Protein AF-A0A6B3HFK4-F1 (afdb_monomer_lite)

Secondary structure (DSSP, 8-state):
-EEEHHHH-S--SSSSPPHHHHHHHHHHHHHHHHTT---EEES---SSSHHHHHHHHHHHHTT-SB---S-HHHHHHHHHHHHHS----

pLDDT: mean 94.17, std 10.87, range [38.47, 98.75]

Structure (mmCIF, N/CA/C/O backbone):
data_AF-A0A6B3HFK4-F1
#
_entry.id   AF-A0A6B3HFK4-F1
#
loop_
_atom_site.group_PDB
_atom_site.id
_atom_site.type_symbol
_atom_site.label_atom_id
_atom_site.label_alt_id
_atom_site.label_comp_id
_atom_site.label_asym_id
_atom_site.label_entity_id
_atom_site.label_seq_id
_atom_site.pdbx_PDB_ins_code
_atom_site.Cartn_x
_atom_site.Cartn_y
_atom_site.Cartn_z
_atom_site.occupancy
_atom_site.B_iso_or_equiv
_atom_site.auth_seq_id
_atom_site.auth_comp_id
_atom_site.auth_asym_id
_atom_site.auth_atom_id
_at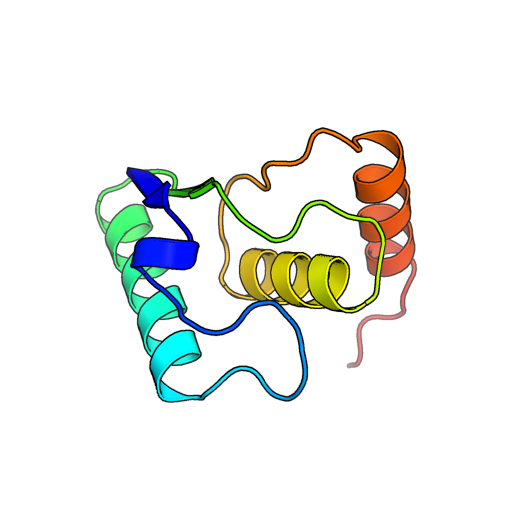om_site.pdbx_PDB_model_num
ATOM 1 N N . ILE A 1 1 ? -3.023 1.618 13.641 1.00 91.62 1 ILE A N 1
ATOM 2 C CA . ILE A 1 1 ? -2.063 0.518 13.407 1.00 91.62 1 ILE A CA 1
ATOM 3 C C . ILE A 1 1 ? -1.089 0.972 12.334 1.00 91.62 1 ILE A C 1
ATOM 5 O O . ILE A 1 1 ? -1.519 1.540 11.340 1.00 91.62 1 ILE A O 1
ATOM 9 N N . SER A 1 2 ? 0.206 0.779 12.555 1.00 94.88 2 SER A N 1
ATOM 10 C CA . SER A 1 2 ? 1.247 1.039 11.560 1.00 94.88 2 SER A CA 1
ATOM 11 C C . SER A 1 2 ? 2.083 -0.224 11.442 1.00 94.88 2 SER A C 1
ATOM 13 O O . SER A 1 2 ? 2.618 -0.671 12.454 1.00 94.88 2 SER A O 1
ATOM 15 N N . ALA A 1 3 ? 2.161 -0.812 10.253 1.00 96.31 3 ALA A N 1
ATOM 16 C CA . ALA A 1 3 ? 2.844 -2.084 10.026 1.00 96.31 3 ALA A CA 1
ATOM 17 C C . ALA A 1 3 ? 3.893 -1.963 8.914 1.00 96.31 3 ALA A C 1
ATOM 19 O O . ALA A 1 3 ? 3.718 -1.195 7.969 1.00 96.31 3 ALA A O 1
ATOM 20 N N . ASN A 1 4 ? 4.981 -2.721 9.032 1.00 97.50 4 ASN A N 1
ATOM 21 C CA . ASN A 1 4 ? 5.984 -2.832 7.978 1.00 97.50 4 ASN A CA 1
ATOM 22 C C . ASN A 1 4 ? 5.464 -3.779 6.888 1.00 97.50 4 ASN A C 1
ATOM 24 O O . ASN A 1 4 ? 5.144 -4.936 7.176 1.00 97.50 4 ASN A O 1
ATOM 28 N N . TRP A 1 5 ? 5.396 -3.300 5.647 1.00 97.88 5 TRP A N 1
ATOM 29 C CA . TRP A 1 5 ? 4.954 -4.078 4.495 1.00 97.88 5 TRP A CA 1
ATOM 30 C C . TRP A 1 5 ? 5.837 -5.3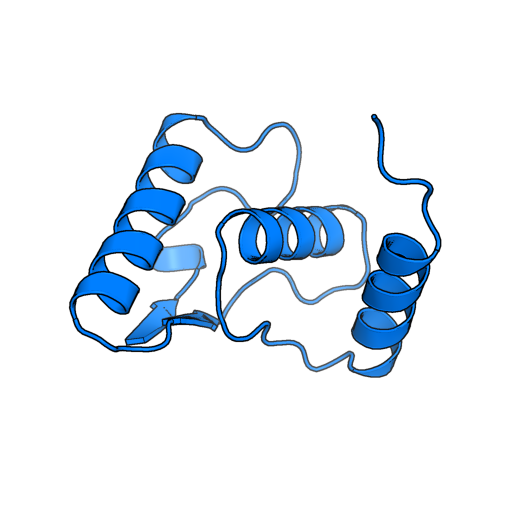08 4.271 1.00 97.88 5 TRP A C 1
ATOM 32 O O . TRP A 1 5 ? 5.327 -6.420 4.298 1.00 97.88 5 TRP A O 1
ATOM 42 N N . THR A 1 6 ? 7.157 -5.131 4.176 1.00 97.12 6 THR A N 1
ATOM 43 C CA . THR A 1 6 ? 8.133 -6.213 3.918 1.00 97.12 6 THR A CA 1
ATOM 44 C C . THR A 1 6 ? 8.247 -7.260 5.030 1.00 97.12 6 THR A C 1
ATOM 46 O O . THR A 1 6 ? 8.762 -8.348 4.800 1.00 97.12 6 THR A O 1
ATOM 49 N N . GLN A 1 7 ? 7.751 -6.969 6.238 1.00 97.75 7 GLN A N 1
ATOM 50 C CA . GLN A 1 7 ? 7.637 -7.967 7.314 1.00 97.75 7 GLN A CA 1
ATOM 51 C C . GLN A 1 7 ? 6.284 -8.693 7.315 1.00 97.75 7 GLN A C 1
ATOM 53 O O . GLN A 1 7 ? 6.120 -9.703 7.999 1.00 97.75 7 GLN A O 1
ATOM 58 N N . THR A 1 8 ? 5.298 -8.172 6.583 1.00 97.00 8 THR A N 1
ATOM 59 C CA . THR A 1 8 ? 3.931 -8.712 6.532 1.00 97.00 8 THR A CA 1
ATOM 60 C C . THR A 1 8 ? 3.665 -9.472 5.231 1.00 97.00 8 THR A C 1
ATOM 62 O O . THR A 1 8 ? 2.946 -10.476 5.249 1.00 97.00 8 THR A O 1
ATOM 65 N N . PHE A 1 9 ? 4.256 -9.003 4.132 1.00 98.25 9 PHE A N 1
ATOM 66 C CA . PHE A 1 9 ? 4.025 -9.429 2.758 1.00 98.25 9 PHE A CA 1
ATOM 67 C C . PHE A 1 9 ? 5.357 -9.595 2.027 1.00 98.25 9 PHE A C 1
ATOM 69 O O . PHE A 1 9 ? 6.283 -8.805 2.221 1.00 98.25 9 PHE A O 1
ATOM 76 N N . ALA A 1 10 ? 5.435 -10.613 1.173 1.00 98.12 10 ALA A N 1
ATOM 77 C CA . ALA A 1 10 ? 6.563 -10.817 0.270 1.00 98.12 10 ALA A CA 1
ATOM 78 C C . ALA A 1 10 ? 6.312 -10.155 -1.092 1.00 98.12 10 ALA A C 1
ATOM 80 O O . ALA A 1 10 ? 7.257 -9.862 -1.823 1.00 98.12 10 ALA A O 1
ATOM 81 N N . TRP A 1 11 ? 5.047 -9.902 -1.443 1.00 98.50 11 TRP A N 1
ATOM 82 C CA . TRP A 1 11 ? 4.702 -9.256 -2.703 1.00 98.50 11 TRP A CA 1
ATOM 83 C C . TRP A 1 11 ? 5.080 -7.771 -2.705 1.00 98.50 11 TRP A C 1
ATOM 85 O O . TRP A 1 11 ? 4.658 -6.999 -1.844 1.00 98.50 11 TRP A O 1
ATOM 95 N N . LEU A 1 12 ? 5.850 -7.361 -3.713 1.00 97.88 12 LEU A N 1
ATOM 96 C CA . LEU A 1 12 ? 6.354 -5.993 -3.876 1.00 97.88 12 LEU A CA 1
ATOM 97 C C . LEU A 1 12 ? 5.762 -5.286 -5.100 1.00 97.88 12 LEU A C 1
ATOM 99 O O . LEU A 1 12 ? 6.381 -4.372 -5.621 1.00 97.88 12 LEU A O 1
ATOM 103 N N . GLY A 1 13 ? 4.594 -5.711 -5.587 1.00 97.69 13 GLY A N 1
ATOM 104 C CA . GLY A 1 13 ? 3.932 -5.074 -6.733 1.00 97.69 13 GLY A CA 1
ATOM 105 C C . GLY A 1 13 ? 4.167 -5.752 -8.083 1.00 97.69 13 GLY A C 1
ATOM 106 O O . GLY A 1 13 ? 3.427 -5.494 -9.028 1.00 97.69 13 GLY A O 1
ATOM 107 N N . ALA A 1 14 ? 5.158 -6.641 -8.182 1.00 97.38 14 ALA A N 1
ATOM 108 C CA . ALA A 1 14 ? 5.458 -7.364 -9.414 1.00 97.38 14 ALA A CA 1
ATOM 109 C C . ALA A 1 14 ? 4.542 -8.584 -9.591 1.00 97.38 14 ALA A C 1
ATOM 111 O O . ALA A 1 14 ? 4.414 -9.425 -8.697 1.00 97.38 14 ALA A O 1
ATOM 112 N N . GLY A 1 15 ? 3.931 -8.699 -10.770 1.00 97.19 15 GLY A N 1
ATOM 113 C CA . GLY A 1 15 ? 3.033 -9.802 -11.102 1.00 97.19 15 GLY A CA 1
ATOM 114 C C . GLY A 1 15 ? 1.760 -9.850 -10.241 1.00 97.19 15 GLY A C 1
ATOM 115 O O . GLY A 1 15 ? 1.444 -8.903 -9.516 1.00 97.19 15 GLY A O 1
ATOM 116 N N . PRO A 1 16 ? 0.992 -10.950 -10.321 1.00 97.56 16 PRO A N 1
ATOM 117 C CA . PRO A 1 16 ? -0.245 -11.095 -9.561 1.00 97.56 16 PRO A CA 1
ATOM 118 C C . PRO A 1 16 ? 0.013 -11.099 -8.050 1.00 97.56 16 PRO A C 1
ATOM 120 O O . PRO A 1 16 ? 0.850 -11.858 -7.565 1.00 97.56 16 PRO A O 1
ATOM 123 N N . PHE A 1 17 ? -0.753 -10.309 -7.293 1.00 98.38 17 PHE A N 1
ATOM 124 C CA . PHE A 1 17 ? -0.696 -10.340 -5.828 1.00 98.38 17 PHE A CA 1
ATOM 125 C C . PHE A 1 17 ? -1.164 -11.720 -5.316 1.00 98.38 17 PHE A C 1
ATOM 127 O O . PHE A 1 17 ? -2.322 -12.077 -5.580 1.00 98.38 17 PHE A O 1
ATOM 134 N N . PRO A 1 18 ? -0.335 -12.509 -4.592 1.00 98.50 18 PRO A N 1
ATOM 135 C CA . PRO A 1 18 ? -0.733 -13.837 -4.142 1.00 98.50 18 PRO A CA 1
ATOM 136 C C . PRO A 1 18 ? -2.016 -13.812 -3.310 1.00 98.50 18 PRO A C 1
ATOM 138 O O . PRO A 1 18 ? -2.156 -13.028 -2.371 1.00 98.50 18 PRO A O 1
ATOM 141 N N . ARG A 1 19 ? -2.957 -14.709 -3.633 1.00 98.25 19 ARG A N 1
ATOM 142 C CA . ARG A 1 19 ? -4.294 -14.751 -3.015 1.00 98.25 19 ARG A CA 1
ATOM 143 C C . ARG A 1 19 ? -4.235 -14.788 -1.485 1.00 98.25 19 ARG A C 1
ATOM 145 O O . ARG A 1 19 ? -4.974 -14.060 -0.837 1.00 98.25 19 ARG A O 1
ATOM 152 N N . ALA A 1 20 ? -3.340 -15.599 -0.918 1.00 98.44 20 ALA A N 1
ATOM 153 C CA . ALA A 1 20 ? -3.182 -15.718 0.531 1.00 98.44 20 ALA A CA 1
ATOM 154 C C . ALA A 1 20 ? -2.723 -14.403 1.188 1.00 98.44 20 ALA A C 1
ATOM 156 O O . ALA A 1 20 ? -3.228 -14.024 2.243 1.00 98.44 20 ALA A O 1
ATOM 157 N N . GLU A 1 21 ? -1.804 -13.675 0.550 1.00 98.69 21 GLU A N 1
ATOM 158 C CA . GLU A 1 21 ? -1.348 -12.373 1.040 1.00 98.69 21 GLU A CA 1
ATOM 159 C C . GLU A 1 21 ? -2.443 -11.308 0.901 1.00 98.69 21 GLU A C 1
ATOM 161 O O . GLU A 1 21 ? -2.683 -10.543 1.835 1.00 98.69 21 GLU A O 1
ATOM 166 N N . ARG A 1 22 ? -3.191 -11.315 -0.208 1.00 98.69 22 ARG A N 1
ATOM 167 C CA . ARG A 1 22 ? -4.345 -10.427 -0.405 1.00 98.69 22 ARG A CA 1
ATOM 168 C C . ARG A 1 22 ? -5.447 -10.658 0.636 1.00 98.69 22 ARG A C 1
ATOM 170 O O . ARG A 1 22 ? -5.994 -9.695 1.176 1.00 98.69 22 ARG A O 1
ATOM 177 N N . ASP A 1 23 ? -5.758 -11.915 0.948 1.00 98.69 23 ASP A N 1
ATOM 178 C CA . ASP A 1 23 ? -6.730 -12.274 1.990 1.00 98.69 23 ASP A CA 1
ATOM 179 C C . ASP A 1 23 ? -6.246 -11.807 3.377 1.00 98.69 23 ASP A C 1
ATOM 181 O O . ASP A 1 23 ? -7.020 -11.253 4.168 1.00 98.69 23 ASP A O 1
ATOM 185 N N . ARG A 1 24 ? -4.941 -11.938 3.656 1.00 98.62 24 ARG A N 1
ATOM 186 C CA . ARG A 1 24 ? -4.318 -11.430 4.886 1.00 98.62 24 ARG A CA 1
ATOM 187 C C . ARG A 1 24 ? -4.395 -9.907 4.986 1.00 98.62 24 ARG A C 1
ATOM 189 O O . ARG A 1 24 ? -4.745 -9.404 6.052 1.00 98.62 24 ARG A O 1
ATOM 196 N N . LEU A 1 25 ? -4.123 -9.175 3.902 1.00 98.75 25 LEU A N 1
ATOM 197 C CA . LEU A 1 25 ? -4.267 -7.716 3.861 1.00 98.75 25 LEU A CA 1
ATOM 198 C C . LEU A 1 25 ? -5.686 -7.298 4.251 1.00 98.75 25 LEU A C 1
ATOM 200 O O . LEU A 1 25 ? -5.859 -6.519 5.186 1.00 98.75 25 LEU A O 1
ATOM 204 N N . ARG A 1 26 ? -6.700 -7.879 3.604 1.00 98.69 26 ARG A N 1
ATOM 205 C CA . ARG A 1 26 ? -8.113 -7.586 3.900 1.00 98.69 26 ARG A CA 1
ATOM 206 C C . ARG A 1 26 ? -8.478 -7.900 5.349 1.00 98.69 26 ARG A C 1
ATOM 208 O O . ARG A 1 26 ? -9.174 -7.115 5.986 1.00 98.69 26 ARG A O 1
ATOM 215 N N . THR A 1 27 ? -7.966 -9.005 5.887 1.00 98.62 27 THR A N 1
ATOM 216 C CA . THR A 1 27 ? -8.186 -9.395 7.289 1.00 98.62 27 THR A CA 1
ATOM 217 C C . THR A 1 27 ? -7.607 -8.366 8.262 1.00 98.62 27 THR A C 1
ATOM 219 O O . THR A 1 27 ? -8.277 -7.985 9.221 1.00 98.62 27 THR A O 1
ATOM 222 N N . LEU A 1 28 ? -6.386 -7.881 8.013 1.00 98.50 28 LEU A N 1
ATOM 223 C CA . LEU A 1 28 ? -5.739 -6.872 8.860 1.00 98.50 28 LEU A CA 1
ATOM 224 C C . LEU A 1 28 ? -6.487 -5.536 8.835 1.00 98.50 28 LEU A C 1
ATOM 226 O O . LEU A 1 28 ? -6.674 -4.929 9.891 1.00 98.50 28 LEU A O 1
ATOM 230 N N . VAL A 1 29 ? -6.933 -5.094 7.655 1.00 98.56 29 VAL A N 1
ATOM 231 C CA . VAL A 1 29 ? -7.715 -3.855 7.531 1.00 98.56 29 VAL A CA 1
ATOM 232 C C . VAL A 1 29 ? -9.054 -3.987 8.255 1.00 98.56 29 VAL A C 1
ATOM 234 O O . VAL A 1 29 ? -9.371 -3.160 9.108 1.00 98.56 29 VAL A O 1
ATOM 237 N N . ALA A 1 30 ? -9.796 -5.070 8.007 1.00 98.62 30 ALA A N 1
ATOM 238 C CA . ALA A 1 30 ? -11.083 -5.310 8.653 1.00 98.62 30 ALA A CA 1
ATOM 239 C C . ALA A 1 30 ? -10.964 -5.392 10.185 1.00 98.62 30 ALA A C 1
ATOM 241 O O . ALA A 1 30 ? -11.810 -4.860 10.903 1.00 98.62 30 ALA A O 1
ATOM 242 N N . ALA A 1 31 ? -9.904 -6.022 10.703 1.00 98.50 31 ALA A N 1
ATOM 243 C CA . ALA A 1 31 ? -9.643 -6.073 12.138 1.00 98.50 31 ALA A CA 1
ATOM 244 C C . ALA A 1 31 ? -9.388 -4.676 12.724 1.00 98.50 31 ALA A C 1
ATOM 246 O O . ALA A 1 31 ? -9.999 -4.327 13.734 1.00 98.50 31 ALA A O 1
ATOM 247 N N . ALA A 1 32 ? -8.555 -3.859 12.068 1.00 98.38 32 ALA A N 1
ATOM 248 C CA . ALA A 1 32 ? -8.290 -2.487 12.496 1.00 98.38 32 ALA A CA 1
ATOM 249 C C . ALA A 1 32 ? -9.580 -1.658 12.549 1.00 98.38 32 ALA A C 1
ATOM 251 O O . ALA A 1 32 ? -9.876 -1.028 13.565 1.00 98.38 32 ALA A O 1
ATOM 252 N N . HIS A 1 33 ? -10.380 -1.712 11.484 1.00 98.56 33 HIS A N 1
ATOM 253 C CA . HIS A 1 33 ? -11.625 -0.955 11.384 1.00 98.56 33 HIS A CA 1
ATOM 254 C C . HIS A 1 33 ? -12.678 -1.415 12.393 1.00 98.56 33 HIS A C 1
ATOM 256 O O . HIS A 1 33 ? -13.338 -0.572 12.994 1.00 98.56 33 HIS A O 1
ATOM 262 N N . ARG A 1 34 ? -12.789 -2.724 12.663 1.00 98.44 34 ARG A N 1
ATOM 263 C CA . ARG A 1 34 ? -13.672 -3.262 13.716 1.00 98.44 34 ARG A CA 1
ATOM 264 C C . ARG A 1 34 ? -13.295 -2.764 15.113 1.00 98.44 34 ARG A C 1
ATOM 266 O O . ARG A 1 34 ? -14.164 -2.622 15.964 1.00 98.44 34 ARG A O 1
ATOM 273 N N . GLU A 1 35 ? -12.018 -2.476 15.340 1.00 98.06 35 GLU A N 1
ATOM 274 C CA . GLU A 1 35 ? -11.516 -1.860 16.575 1.00 98.06 35 GLU A CA 1
ATOM 275 C C . GLU A 1 35 ? -11.628 -0.322 16.573 1.00 98.06 35 GLU A C 1
ATOM 277 O O . GLU A 1 35 ? -11.158 0.326 17.506 1.00 98.06 35 GLU A O 1
ATOM 282 N N . GLY A 1 36 ? -12.203 0.292 15.531 1.00 98.12 36 GLY A N 1
ATOM 283 C CA . GLY A 1 36 ? -12.267 1.750 15.379 1.00 98.12 36 GLY A CA 1
ATOM 284 C C . GLY A 1 36 ? -10.907 2.398 15.098 1.00 98.12 36 GLY A C 1
ATOM 285 O O . GLY A 1 36 ? -10.713 3.589 15.342 1.00 98.12 36 GLY A O 1
ATOM 286 N N . ARG A 1 37 ? -9.931 1.624 14.610 1.00 98.19 37 ARG A N 1
ATOM 287 C CA . ARG A 1 37 ? -8.548 2.063 14.392 1.00 98.19 37 ARG A CA 1
ATOM 288 C C . ARG A 1 37 ? -8.264 2.209 12.906 1.00 98.19 37 ARG A C 1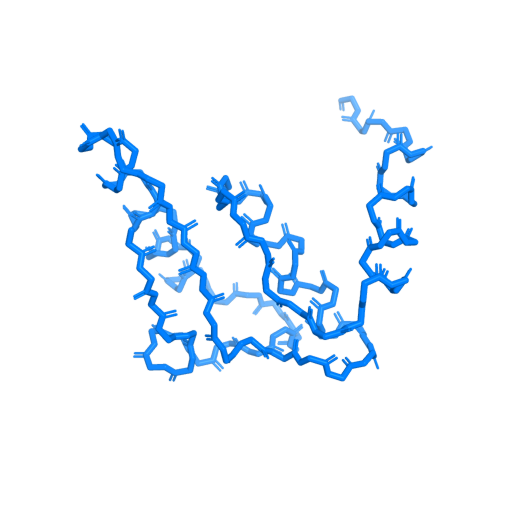
ATOM 290 O O . ARG A 1 37 ? -8.607 1.349 12.106 1.00 98.19 37 ARG A O 1
ATOM 297 N N . ARG A 1 38 ? -7.516 3.253 12.559 1.00 98.12 38 ARG A N 1
ATOM 298 C CA . ARG A 1 38 ? -6.946 3.421 11.215 1.00 98.12 38 ARG A CA 1
ATOM 299 C C . ARG A 1 38 ? -5.715 2.545 11.026 1.00 98.12 38 ARG A C 1
ATOM 301 O O . ARG A 1 38 ? -4.962 2.341 11.986 1.00 98.12 38 ARG A O 1
ATOM 308 N N . ILE A 1 39 ? -5.456 2.082 9.812 1.00 97.94 39 ILE A N 1
ATOM 309 C CA . ILE A 1 39 ? -4.276 1.300 9.439 1.00 97.94 39 ILE A CA 1
ATOM 310 C C . ILE A 1 39 ? -3.478 1.983 8.325 1.00 97.94 39 ILE A C 1
ATOM 312 O O . ILE A 1 39 ? -4.031 2.590 7.414 1.00 97.94 39 ILE A O 1
ATOM 316 N N . ARG A 1 40 ? -2.150 1.877 8.412 1.00 97.56 40 ARG A N 1
ATOM 317 C CA . ARG A 1 40 ? -1.211 2.245 7.349 1.00 97.56 40 ARG A CA 1
ATOM 318 C C . ARG A 1 40 ? -0.084 1.225 7.260 1.00 97.56 40 ARG A C 1
ATOM 320 O O . ARG A 1 40 ? 0.260 0.595 8.267 1.00 97.56 40 ARG A O 1
ATOM 327 N N . PHE A 1 41 ? 0.534 1.147 6.089 1.00 97.69 41 PHE A N 1
ATOM 328 C CA . PHE A 1 41 ? 1.746 0.369 5.866 1.00 97.69 41 PHE A CA 1
ATOM 329 C C . PHE A 1 41 ? 2.906 1.291 5.486 1.00 97.69 41 PHE A C 1
ATOM 331 O O . PHE A 1 41 ? 2.712 2.297 4.807 1.00 97.69 41 PHE A O 1
ATOM 338 N N . TRP A 1 42 ? 4.101 0.968 5.967 1.00 96.12 42 TRP A N 1
ATOM 339 C CA . TRP A 1 42 ? 5.360 1.621 5.599 1.00 96.12 42 TRP A CA 1
ATOM 340 C C . TRP A 1 42 ? 6.337 0.576 5.048 1.00 96.12 42 TRP A C 1
ATOM 342 O O . TRP A 1 42 ? 6.065 -0.618 5.153 1.00 96.12 42 TRP A O 1
ATOM 352 N N . ALA A 1 43 ? 7.454 1.007 4.454 1.00 96.06 43 ALA A N 1
ATOM 353 C CA . ALA A 1 43 ? 8.351 0.140 3.673 1.00 96.06 43 ALA A CA 1
ATOM 354 C C . ALA A 1 43 ? 7.655 -0.545 2.478 1.00 96.06 43 ALA A C 1
ATOM 356 O O . ALA A 1 43 ? 7.975 -1.673 2.116 1.00 96.06 43 ALA A O 1
ATOM 357 N N . THR A 1 44 ? 6.684 0.129 1.864 1.00 96.31 44 THR A N 1
ATOM 358 C CA . THR A 1 44 ? 6.192 -0.227 0.527 1.00 96.31 44 THR A CA 1
ATOM 359 C C . THR A 1 44 ? 7.236 0.164 -0.529 1.00 96.31 44 THR A C 1
ATOM 361 O O . THR A 1 44 ? 8.066 1.032 -0.247 1.00 96.31 44 THR A O 1
ATOM 364 N N . PRO A 1 45 ? 7.214 -0.420 -1.741 1.00 94.81 45 PRO A N 1
ATOM 365 C CA . PRO A 1 45 ? 7.994 0.105 -2.860 1.00 94.81 45 PRO A CA 1
ATOM 366 C C . PRO A 1 45 ? 7.713 1.601 -3.049 1.00 94.81 45 PRO A C 1
ATOM 368 O O . PRO A 1 45 ? 6.549 1.989 -3.114 1.00 94.81 45 PRO A O 1
ATOM 371 N N . ASP A 1 46 ? 8.763 2.422 -3.109 1.00 91.88 46 ASP A N 1
ATOM 372 C CA . ASP A 1 46 ? 8.630 3.889 -3.182 1.00 91.88 46 ASP A CA 1
ATOM 373 C C . ASP A 1 46 ? 9.156 4.480 -4.500 1.00 91.88 46 ASP A C 1
ATOM 375 O O . ASP A 1 46 ? 8.742 5.562 -4.920 1.00 91.88 46 ASP A O 1
ATOM 379 N N . LEU A 1 47 ? 9.998 3.729 -5.221 1.00 95.44 47 LEU A N 1
ATOM 380 C CA . LEU A 1 47 ? 10.472 4.127 -6.545 1.00 95.44 47 LEU A CA 1
ATOM 381 C C . LEU A 1 47 ? 9.297 4.230 -7.536 1.00 95.44 47 LEU A C 1
ATOM 383 O O . LEU A 1 47 ? 8.472 3.313 -7.591 1.00 95.44 47 LEU A O 1
ATOM 387 N N . PRO A 1 48 ? 9.215 5.311 -8.336 1.00 96.44 48 PRO A N 1
ATOM 388 C CA . PRO A 1 48 ? 8.224 5.425 -9.397 1.00 96.44 48 PRO A CA 1
ATOM 389 C C . PRO A 1 48 ? 8.268 4.249 -10.364 1.00 96.44 48 PRO A C 1
ATOM 391 O O . PRO A 1 48 ? 9.310 3.953 -10.944 1.00 96.44 48 PRO A O 1
ATOM 394 N N . GLY A 1 49 ? 7.121 3.600 -10.550 1.00 96.50 49 GLY A N 1
ATOM 395 C CA . GLY A 1 49 ? 7.001 2.443 -11.423 1.00 96.50 49 GLY A CA 1
ATOM 396 C C . GLY A 1 49 ? 5.700 1.667 -11.215 1.00 96.50 49 GLY A C 1
ATOM 397 O O . GLY A 1 49 ? 4.960 1.933 -10.257 1.00 96.50 49 GLY A O 1
ATOM 398 N N . PRO A 1 50 ? 5.424 0.700 -12.105 1.00 97.19 50 PRO A N 1
ATOM 399 C CA . PRO A 1 50 ? 4.198 -0.090 -12.071 1.00 97.19 50 PRO A CA 1
ATOM 400 C C . PRO A 1 50 ? 4.058 -0.908 -10.782 1.00 97.19 50 PRO A C 1
ATOM 402 O O . PRO A 1 50 ? 2.948 -1.077 -10.288 1.00 97.19 50 PRO A O 1
ATOM 405 N N . GLU A 1 51 ? 5.158 -1.363 -10.183 1.00 97.88 51 GLU A N 1
ATOM 406 C CA . GLU A 1 51 ? 5.145 -2.104 -8.921 1.00 97.88 51 GLU A CA 1
ATOM 407 C C . GLU A 1 51 ? 4.612 -1.253 -7.760 1.00 97.88 51 GLU A C 1
ATOM 409 O O . GLU A 1 51 ? 3.748 -1.691 -6.995 1.00 97.88 51 GLU A O 1
ATOM 414 N N . ARG A 1 52 ? 5.075 -0.004 -7.650 1.00 97.75 52 ARG A N 1
ATOM 415 C CA . ARG A 1 52 ? 4.579 0.942 -6.644 1.00 97.75 52 ARG A CA 1
ATOM 416 C C . ARG A 1 52 ? 3.096 1.231 -6.844 1.00 97.75 52 ARG A C 1
ATOM 418 O O . ARG A 1 52 ? 2.323 1.178 -5.889 1.00 97.75 52 ARG A O 1
ATOM 425 N N . GLU A 1 53 ? 2.687 1.505 -8.080 1.00 97.56 53 GLU A N 1
ATOM 426 C CA . GLU A 1 53 ? 1.284 1.778 -8.410 1.00 97.56 53 GLU A CA 1
ATOM 427 C C . GLU A 1 53 ? 0.378 0.564 -8.154 1.00 97.56 53 GLU A C 1
ATOM 429 O O . GLU A 1 53 ? -0.761 0.728 -7.702 1.00 97.56 53 GLU A O 1
ATOM 434 N N . ALA A 1 54 ? 0.880 -0.655 -8.368 1.00 98.00 54 ALA A N 1
ATOM 435 C CA . ALA A 1 54 ? 0.177 -1.888 -8.031 1.00 98.00 54 ALA A CA 1
ATOM 436 C C . ALA A 1 54 ? -0.036 -2.016 -6.514 1.00 98.00 54 ALA A C 1
ATOM 438 O O . ALA A 1 54 ? -1.153 -2.299 -6.074 1.00 98.00 54 ALA A O 1
ATOM 439 N N . VAL A 1 55 ? 0.990 -1.737 -5.701 1.00 98.19 55 VAL A N 1
ATOM 440 C CA . VAL A 1 55 ? 0.860 -1.738 -4.233 1.00 98.19 55 VAL A CA 1
ATOM 441 C C . VAL A 1 55 ? -0.118 -0.660 -3.765 1.00 98.19 55 VAL A C 1
ATOM 443 O O . VAL A 1 55 ? -1.018 -0.960 -2.981 1.00 98.19 55 VAL A O 1
ATOM 446 N N . TRP A 1 56 ? -0.023 0.573 -4.272 1.00 97.94 56 TRP A N 1
ATOM 447 C CA . TRP A 1 56 ? -0.996 1.627 -3.955 1.00 97.94 56 TRP A CA 1
ATOM 448 C C . TRP A 1 56 ? -2.426 1.228 -4.329 1.00 97.94 56 TRP A C 1
ATOM 450 O O . TRP A 1 56 ? -3.350 1.442 -3.543 1.00 97.94 56 TRP A O 1
ATOM 460 N N . SER A 1 57 ? -2.614 0.607 -5.495 1.00 97.81 57 SER A N 1
ATOM 461 C CA . SER A 1 57 ? -3.924 0.143 -5.956 1.00 97.81 57 SER A CA 1
ATOM 462 C C . SER A 1 57 ? -4.533 -0.893 -5.013 1.00 97.81 57 SER A C 1
ATOM 464 O O . SER A 1 57 ? -5.708 -0.778 -4.665 1.00 97.81 57 SER A O 1
ATOM 466 N N . GLU A 1 58 ? -3.748 -1.873 -4.562 1.00 98.19 58 GLU A N 1
ATOM 467 C CA . GLU A 1 58 ? -4.215 -2.915 -3.639 1.00 98.19 58 GLU A CA 1
ATOM 468 C C . GLU A 1 58 ? -4.465 -2.374 -2.226 1.00 98.19 58 GLU A C 1
ATOM 470 O O . GLU A 1 58 ? -5.460 -2.741 -1.601 1.00 98.19 58 GLU A O 1
ATOM 475 N N . LEU A 1 59 ? -3.633 -1.449 -1.735 1.00 98.31 59 LEU A N 1
ATOM 476 C CA . LEU A 1 59 ? -3.852 -0.775 -0.451 1.00 98.31 59 LEU A CA 1
ATOM 477 C C . LEU A 1 59 ? -5.168 0.017 -0.453 1.00 98.31 59 LEU A C 1
ATOM 479 O O . LEU A 1 59 ? -5.971 -0.119 0.473 1.00 98.31 59 LEU A O 1
ATOM 483 N N . LEU A 1 60 ? -5.429 0.789 -1.512 1.00 97.88 60 LEU A N 1
ATOM 484 C CA . LEU A 1 60 ? -6.6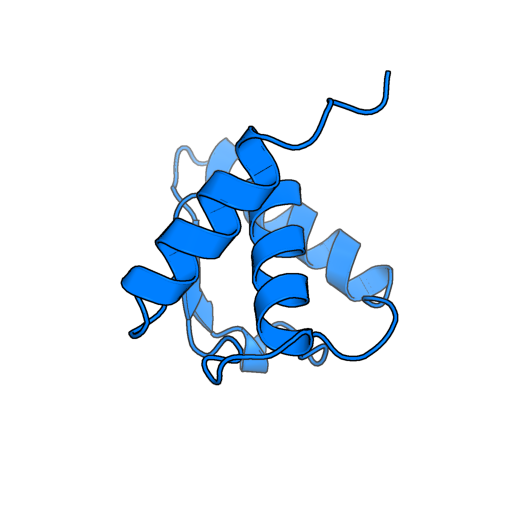92 1.514 -1.670 1.00 97.88 60 LEU A CA 1
ATOM 485 C C . LEU A 1 60 ? -7.881 0.561 -1.819 1.00 97.88 60 LEU A C 1
ATOM 487 O O . LEU A 1 60 ? -8.914 0.771 -1.187 1.00 97.88 60 LEU A O 1
ATOM 491 N N . ALA A 1 61 ? -7.749 -0.494 -2.628 1.00 97.88 61 ALA A N 1
ATOM 492 C CA . ALA A 1 61 ? -8.809 -1.483 -2.824 1.00 97.88 61 ALA A CA 1
ATOM 493 C C . ALA A 1 61 ? -9.143 -2.255 -1.537 1.00 97.88 61 ALA A C 1
ATOM 495 O O . ALA A 1 61 ? -10.290 -2.652 -1.341 1.00 97.88 61 ALA A O 1
ATOM 496 N N . ALA A 1 62 ? -8.160 -2.456 -0.655 1.00 98.12 62 ALA A N 1
ATOM 497 C CA . ALA A 1 62 ? -8.351 -3.069 0.654 1.00 98.12 62 ALA A CA 1
ATOM 498 C C . ALA A 1 62 ? -8.916 -2.106 1.712 1.00 98.12 62 ALA A C 1
ATOM 500 O O . ALA A 1 62 ? -9.298 -2.573 2.781 1.00 98.12 62 ALA A O 1
ATOM 501 N N . GLY A 1 63 ? -8.980 -0.799 1.433 1.00 97.94 63 GLY A N 1
ATOM 502 C CA . GLY A 1 63 ? -9.493 0.212 2.362 1.00 97.94 63 GLY A CA 1
ATOM 503 C C . GLY A 1 63 ? -8.464 0.721 3.374 1.00 97.94 63 GLY A C 1
ATOM 504 O O . GLY A 1 63 ? -8.844 1.165 4.453 1.00 97.94 63 GLY A O 1
ATOM 505 N N . VAL A 1 64 ? -7.167 0.645 3.068 1.00 98.12 64 VAL A N 1
ATOM 506 C CA . VAL A 1 64 ? -6.120 1.216 3.930 1.00 98.12 64 VAL A CA 1
ATOM 507 C C . VAL A 1 64 ? -6.274 2.735 4.007 1.00 98.12 64 VAL A C 1
ATOM 509 O O . VAL A 1 64 ? -6.437 3.401 2.988 1.00 98.12 64 VAL A O 1
ATOM 512 N N . ASP A 1 65 ? -6.202 3.285 5.220 1.00 97.50 65 ASP A N 1
ATOM 513 C CA . ASP A 1 65 ? -6.559 4.683 5.481 1.00 97.50 65 ASP A CA 1
ATOM 514 C C . ASP A 1 65 ? -5.511 5.681 4.977 1.00 97.50 65 ASP A C 1
ATOM 516 O O . ASP A 1 65 ? -5.855 6.794 4.582 1.00 97.50 65 ASP A O 1
ATOM 520 N N . HIS A 1 66 ? -4.228 5.304 5.004 1.00 94.94 66 HIS A N 1
ATOM 521 C CA . HIS A 1 66 ? -3.135 6.172 4.564 1.00 94.94 66 HIS A CA 1
ATOM 522 C C . HIS A 1 66 ? -2.110 5.412 3.715 1.00 94.94 66 HIS A C 1
ATOM 524 O O . HIS A 1 66 ? -1.584 4.376 4.135 1.00 94.94 66 HIS A O 1
ATOM 530 N N . LEU A 1 67 ? -1.775 5.987 2.558 1.00 95.00 67 LEU A N 1
ATOM 531 C CA . LEU A 1 67 ? -0.611 5.612 1.757 1.00 95.00 67 LEU A CA 1
ATOM 532 C C . LEU A 1 67 ? 0.607 6.409 2.232 1.00 95.00 67 LEU A C 1
ATOM 534 O O . LEU A 1 67 ? 0.495 7.601 2.510 1.00 95.00 67 LEU A O 1
ATOM 538 N N . ASN A 1 68 ? 1.759 5.751 2.334 1.00 89.06 68 ASN A N 1
ATOM 539 C CA . ASN A 1 68 ? 3.023 6.379 2.710 1.00 89.06 68 ASN A CA 1
ATOM 540 C C . ASN A 1 68 ? 3.923 6.467 1.472 1.00 89.06 68 ASN A C 1
ATOM 542 O O . ASN A 1 68 ? 4.095 5.456 0.797 1.00 89.06 68 ASN A O 1
ATOM 546 N N . THR A 1 69 ? 4.458 7.650 1.176 1.00 93.56 69 THR A N 1
ATOM 547 C CA . THR A 1 69 ? 5.345 7.903 0.028 1.00 93.56 69 THR A CA 1
ATOM 548 C C . THR A 1 69 ? 6.048 9.243 0.200 1.00 93.56 69 THR A C 1
ATOM 550 O O . THR A 1 69 ? 5.418 10.189 0.679 1.00 93.56 69 THR A O 1
ATOM 553 N N . ASP A 1 70 ? 7.299 9.346 -0.245 1.00 93.00 70 ASP A N 1
ATOM 554 C CA . ASP A 1 70 ? 8.001 10.636 -0.328 1.00 93.00 70 ASP A CA 1
ATOM 555 C C . ASP A 1 70 ? 7.658 11.381 -1.641 1.00 93.00 70 ASP A C 1
ATOM 557 O O . ASP A 1 70 ? 7.735 12.607 -1.727 1.00 93.00 70 ASP A O 1
ATOM 561 N N . ASP A 1 71 ? 7.178 10.660 -2.663 1.00 95.38 71 ASP A N 1
ATOM 562 C CA . ASP A 1 71 ? 6.725 11.207 -3.953 1.00 95.38 71 ASP A CA 1
ATOM 563 C C . ASP A 1 71 ? 5.252 11.677 -3.927 1.00 95.38 71 ASP A C 1
ATOM 565 O O . ASP A 1 71 ? 4.359 11.052 -4.510 1.00 95.38 71 ASP A O 1
ATOM 569 N N . LEU A 1 72 ? 4.975 12.798 -3.248 1.00 95.69 72 LEU A N 1
ATOM 570 C CA . LEU A 1 72 ? 3.615 13.363 -3.160 1.00 95.69 72 LEU A CA 1
ATOM 571 C C . LEU A 1 72 ? 3.030 13.740 -4.532 1.00 95.69 72 LEU A C 1
ATOM 573 O O . LEU A 1 72 ? 1.844 13.523 -4.782 1.00 95.69 72 LEU A O 1
ATOM 577 N N . ALA A 1 73 ? 3.856 14.268 -5.439 1.00 96.81 73 ALA A N 1
ATOM 578 C CA . ALA A 1 73 ? 3.417 14.639 -6.783 1.00 96.81 73 ALA A CA 1
ATOM 579 C C . ALA A 1 73 ? 3.041 13.402 -7.620 1.00 96.81 73 ALA A C 1
ATOM 581 O O . ALA A 1 73 ? 2.080 13.435 -8.392 1.00 96.81 73 ALA A O 1
ATOM 582 N N . GLY A 1 74 ? 3.781 12.300 -7.480 1.00 96.94 74 GLY A N 1
ATOM 583 C CA . GLY A 1 74 ? 3.445 11.019 -8.096 1.00 96.94 74 GLY A CA 1
ATOM 584 C C . GLY A 1 74 ? 2.157 10.427 -7.551 1.00 96.94 74 GLY A C 1
ATOM 585 O O . GLY A 1 74 ? 1.315 9.991 -8.338 1.00 96.94 74 GLY A O 1
ATOM 586 N N . LEU A 1 75 ? 1.959 10.484 -6.233 1.00 97.00 75 LEU A N 1
ATOM 587 C CA . LEU A 1 75 ? 0.711 10.040 -5.622 1.00 97.00 75 LEU A CA 1
ATOM 588 C C . LEU A 1 75 ? -0.489 10.856 -6.114 1.00 97.00 75 LEU A C 1
ATOM 590 O O . LEU A 1 75 ? -1.525 10.282 -6.447 1.00 97.00 75 LEU A O 1
ATOM 594 N N . GLU A 1 76 ? -0.354 12.179 -6.218 1.00 97.12 76 GLU A N 1
ATOM 595 C CA . GLU A 1 76 ? -1.412 13.034 -6.759 1.00 97.12 76 GLU A CA 1
ATOM 596 C C . GLU A 1 76 ? -1.790 12.629 -8.192 1.00 97.12 76 GLU A C 1
ATOM 598 O O . GLU A 1 76 ? -2.974 12.434 -8.485 1.00 97.12 76 GLU A O 1
ATOM 603 N N . ARG A 1 77 ? -0.800 12.462 -9.082 1.00 97.44 77 ARG A N 1
ATOM 604 C CA . ARG A 1 77 ? -1.042 12.025 -10.469 1.00 97.44 77 ARG A CA 1
ATOM 605 C C . ARG A 1 77 ? -1.762 10.679 -10.516 1.00 97.44 77 ARG A C 1
ATOM 607 O O . ARG A 1 77 ? -2.750 10.552 -11.239 1.00 97.44 77 ARG A O 1
ATOM 614 N N . PHE A 1 78 ? -1.310 9.712 -9.720 1.00 96.44 78 PHE A N 1
ATOM 615 C CA . PHE A 1 78 ? -1.920 8.387 -9.621 1.00 96.44 78 PHE A CA 1
ATOM 616 C C . PHE A 1 78 ? -3.394 8.459 -9.181 1.00 96.44 78 PHE A C 1
ATOM 618 O O . PHE A 1 78 ? -4.274 7.894 -9.835 1.00 96.44 78 PHE A O 1
ATOM 625 N N . LEU A 1 79 ? -3.694 9.210 -8.115 1.00 95.88 79 LEU A N 1
ATOM 626 C CA . LEU A 1 79 ? -5.060 9.357 -7.604 1.00 95.88 79 LEU A CA 1
ATOM 627 C C . LEU A 1 79 ? -5.981 10.075 -8.603 1.00 95.88 79 LEU A C 1
ATOM 629 O O . LEU A 1 79 ? -7.127 9.660 -8.782 1.00 95.88 79 LEU A O 1
ATOM 633 N N . ARG A 1 80 ? -5.489 11.114 -9.291 1.00 95.94 80 ARG A N 1
ATOM 634 C CA . ARG A 1 80 ? -6.254 11.828 -10.330 1.00 95.94 80 ARG A CA 1
ATOM 635 C C . ARG A 1 80 ? -6.557 10.940 -11.533 1.00 95.94 80 ARG A C 1
ATOM 637 O O . ARG A 1 80 ? -7.701 10.914 -11.981 1.00 95.94 80 ARG A O 1
ATOM 644 N N . ALA A 1 81 ? -5.568 10.189 -12.019 1.00 94.25 81 ALA A N 1
ATOM 645 C CA . ALA A 1 81 ? -5.754 9.249 -13.124 1.00 94.25 81 ALA A CA 1
ATOM 646 C C . ALA A 1 81 ? -6.826 8.199 -12.790 1.00 94.25 81 ALA A C 1
ATOM 648 O O . ALA A 1 81 ? -7.680 7.888 -13.618 1.00 94.25 81 ALA A O 1
ATOM 649 N N . ARG A 1 82 ? -6.844 7.717 -11.542 1.00 90.44 82 ARG A N 1
ATOM 650 C CA . ARG A 1 82 ? -7.851 6.769 -11.055 1.00 90.44 82 ARG A CA 1
ATOM 651 C C . ARG A 1 82 ? -9.245 7.386 -10.894 1.00 90.44 82 ARG A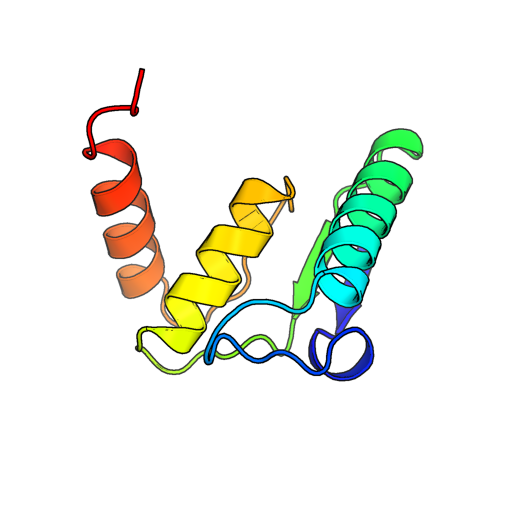 C 1
ATOM 653 O O . ARG A 1 82 ? -10.230 6.703 -11.155 1.00 90.44 82 ARG A O 1
ATOM 660 N N . ALA A 1 83 ? -9.345 8.643 -10.462 1.00 85.31 83 ALA A N 1
ATOM 661 C CA . ALA A 1 83 ? -10.625 9.341 -10.314 1.00 85.31 83 ALA A CA 1
ATOM 662 C C . ALA A 1 83 ? -11.263 9.719 -11.663 1.00 85.31 83 ALA A C 1
ATOM 664 O O . ALA A 1 83 ? -12.485 9.779 -11.764 1.00 85.31 83 ALA A O 1
ATOM 665 N N . GLY A 1 84 ? -10.439 9.970 -12.686 1.00 77.81 84 GLY A N 1
ATOM 666 C CA . GLY A 1 84 ? -10.885 10.268 -14.049 1.00 77.81 84 GLY A CA 1
ATOM 667 C C . GLY A 1 84 ? -11.201 9.036 -14.903 1.00 77.81 84 GLY A C 1
ATOM 668 O O . GLY A 1 84 ? -11.786 9.180 -15.974 1.00 77.81 84 GLY A O 1
ATOM 669 N N . ALA A 1 85 ? -10.835 7.831 -14.456 1.00 65.25 85 ALA A N 1
ATOM 670 C CA . ALA A 1 85 ? -11.180 6.601 -15.156 1.00 65.25 85 ALA A CA 1
ATOM 671 C C . ALA A 1 85 ? -12.689 6.313 -15.006 1.00 65.25 85 ALA A C 1
ATOM 673 O O . ALA A 1 85 ? -13.204 6.362 -13.882 1.00 65.25 85 ALA A O 1
ATOM 674 N N . PRO A 1 86 ? -13.419 5.992 -16.093 1.00 54.84 86 PRO A N 1
ATOM 675 C CA . PRO A 1 86 ? -14.814 5.588 -15.981 1.00 54.84 86 PRO A CA 1
ATOM 676 C C . PRO A 1 86 ? -14.902 4.380 -15.047 1.00 54.84 86 PRO A C 1
ATOM 678 O O . PRO A 1 86 ? -14.172 3.399 -15.208 1.00 54.84 86 PRO A O 1
ATOM 681 N N . ARG A 1 87 ? -15.782 4.455 -14.042 1.00 52.00 87 ARG A N 1
ATOM 682 C CA . ARG A 1 87 ? -16.084 3.297 -13.198 1.00 52.00 87 ARG A CA 1
ATOM 683 C C . ARG A 1 87 ? -16.616 2.198 -14.112 1.00 52.00 87 ARG A C 1
ATOM 685 O O . ARG A 1 87 ? -17.682 2.368 -14.698 1.00 52.00 87 ARG A O 1
ATOM 692 N N . ALA A 1 88 ? -15.862 1.106 -14.247 1.00 50.16 88 ALA A N 1
ATOM 693 C CA . ALA A 1 88 ? -16.374 -0.113 -14.857 1.00 50.16 88 ALA A CA 1
ATOM 694 C C . ALA A 1 88 ? -17.685 -0.464 -14.136 1.00 50.16 88 ALA A C 1
ATOM 696 O O . ALA A 1 88 ? -17.698 -0.567 -12.906 1.00 50.16 88 ALA A O 1
ATOM 697 N N . SER A 1 89 ? -18.771 -0.468 -14.912 1.00 38.47 89 SER A N 1
ATOM 698 C CA . SER A 1 89 ? -20.143 -0.711 -14.455 1.00 38.47 89 SER A CA 1
ATOM 699 C C .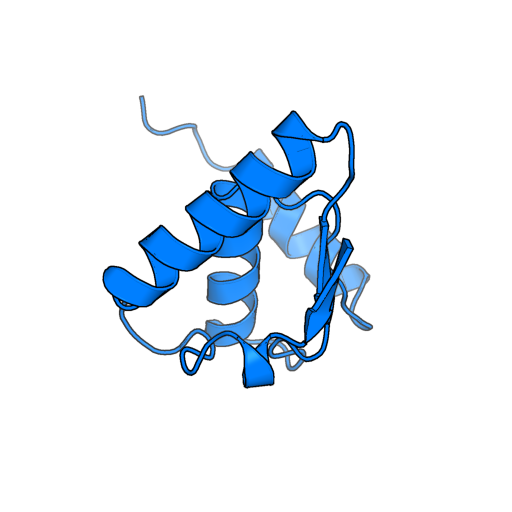 SER A 1 89 ? -20.361 -2.178 -14.118 1.00 38.47 89 SER A C 1
ATOM 701 O O . SER A 1 89 ? -19.711 -3.023 -14.773 1.00 38.47 89 SER A O 1
#

Radius of gyration: 13.04 Å; chains: 1; bounding box: 31×30×33 Å

Foldseek 3Di:
DEEEDVVLAPQQQPDDGDPVSLVVLLVVCVVQVVVVHAYEYPPHDAPDDNSSLSVVVSCVVSPHPDYDYPPPVSVVVSVVVVVPDPPPD

Sequence (89 aa):
ISANWTQTFAWLGAGPFPRAERDRLRTLVAAAHREGRRIRFWATPDLPGPEREAVWSELLAAGVDHLNTDDLAGLERFLRARAGAPRAS